Protein AF-A0A2G8K6Y7-F1 (afdb_monomer_lite)

Foldseek 3Di:
DPDPPDPVVLVVVLVVLLVVLVVLLVVLVVQVVVCVPDPVNPDPVCVVVNVVSVLSNLLSVLSVQVSVQSVDPPHRPDDVVSVVSVVVNVVVVVVVVVVVVVVVVVVVVCPVVDPPVVVVVVVVVVVVD

Structure (mmCIF, N/CA/C/O backbone):
data_AF-A0A2G8K6Y7-F1
#
_entry.id   AF-A0A2G8K6Y7-F1
#
loop_
_atom_site.group_PDB
_atom_site.id
_atom_site.type_symbol
_atom_site.label_atom_id
_atom_site.label_alt_id
_atom_site.label_comp_id
_atom_site.label_asym_id
_atom_site.label_entity_id
_atom_site.label_seq_id
_atom_site.pdbx_PDB_ins_code
_atom_site.Cartn_x
_atom_site.Cartn_y
_atom_site.Cartn_z
_atom_site.occupancy
_atom_site.B_iso_or_equiv
_atom_site.auth_seq_id
_atom_site.auth_comp_id
_atom_site.auth_asym_id
_atom_site.auth_atom_id
_atom_site.pdbx_PDB_model_num
ATOM 1 N N . MET A 1 1 ? 21.671 13.099 -9.421 1.00 35.47 1 MET A N 1
ATOM 2 C CA . MET A 1 1 ? 20.611 12.490 -10.248 1.00 35.47 1 MET A CA 1
ATOM 3 C C . MET A 1 1 ? 20.598 11.022 -9.865 1.00 35.47 1 MET A C 1
ATOM 5 O O . MET A 1 1 ? 21.637 10.395 -9.993 1.00 35.47 1 MET A O 1
ATOM 9 N N . TRP A 1 2 ? 19.536 10.520 -9.230 1.00 48.75 2 TRP A N 1
ATOM 10 C CA . TRP A 1 2 ? 19.476 9.119 -8.797 1.00 48.75 2 TRP A CA 1
ATOM 11 C C . TRP A 1 2 ? 19.295 8.235 -10.032 1.00 48.75 2 TRP A C 1
ATOM 13 O O . TRP A 1 2 ? 18.179 7.882 -10.401 1.00 48.75 2 TRP A O 1
ATOM 23 N N . GLU A 1 3 ? 20.383 7.941 -10.734 1.00 50.59 3 GLU A N 1
ATOM 24 C CA . GLU A 1 3 ? 20.374 6.858 -11.703 1.00 50.59 3 GLU A CA 1
ATOM 25 C C . GLU A 1 3 ? 20.299 5.561 -10.902 1.00 50.59 3 GLU A C 1
ATOM 27 O O . GLU A 1 3 ? 21.204 5.236 -10.138 1.00 50.59 3 GLU A O 1
ATOM 32 N N . PHE A 1 4 ? 19.198 4.823 -11.047 1.00 56.31 4 PHE A N 1
ATOM 33 C CA . PHE A 1 4 ? 19.166 3.401 -10.714 1.00 56.31 4 PHE A CA 1
ATOM 34 C C . PHE A 1 4 ? 20.140 2.700 -11.670 1.00 56.31 4 PHE A C 1
ATOM 36 O O . PHE A 1 4 ? 19.724 2.211 -12.725 1.00 56.31 4 PHE A O 1
ATOM 43 N N . THR A 1 5 ? 21.432 2.777 -11.350 1.00 60.44 5 THR A N 1
ATOM 44 C CA . THR A 1 5 ? 22.565 2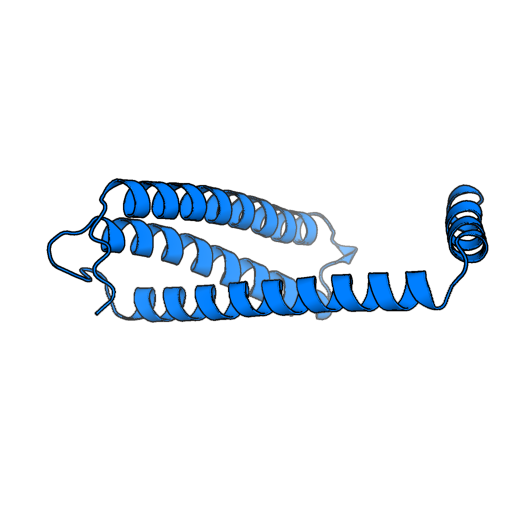.284 -12.140 1.00 60.44 5 THR A CA 1
ATOM 45 C C . THR A 1 5 ? 22.640 0.763 -12.126 1.00 60.44 5 THR A C 1
ATOM 47 O O . THR A 1 5 ? 23.196 0.177 -13.051 1.00 60.44 5 THR A O 1
ATOM 50 N N . ASP A 1 6 ? 22.016 0.120 -11.134 1.00 75.69 6 ASP A N 1
ATOM 51 C CA . ASP A 1 6 ? 21.999 -1.329 -10.992 1.00 75.69 6 ASP A CA 1
ATOM 52 C C . ASP A 1 6 ? 20.635 -1.935 -11.366 1.00 75.69 6 ASP A C 1
ATOM 54 O O . ASP A 1 6 ? 19.586 -1.619 -10.789 1.00 75.69 6 ASP A O 1
ATOM 58 N N . TYR A 1 7 ? 20.643 -2.834 -12.351 1.00 76.81 7 TYR A N 1
ATOM 59 C CA . TYR A 1 7 ? 19.450 -3.546 -12.815 1.00 76.81 7 TYR A CA 1
ATOM 60 C C . TYR A 1 7 ? 18.862 -4.446 -11.717 1.00 76.81 7 TYR A C 1
ATOM 62 O O . TYR A 1 7 ? 17.642 -4.620 -11.648 1.00 76.81 7 TYR A O 1
ATOM 70 N N . GLY A 1 8 ? 19.708 -4.967 -10.819 1.00 81.81 8 GLY A N 1
ATOM 71 C CA . GLY A 1 8 ? 19.281 -5.802 -9.701 1.00 81.81 8 GLY A CA 1
ATOM 72 C C . GLY A 1 8 ? 18.390 -5.045 -8.717 1.00 81.81 8 GLY A C 1
ATOM 73 O O . GLY A 1 8 ? 17.377 -5.576 -8.262 1.00 81.81 8 GLY A O 1
ATOM 74 N N . GLN A 1 9 ? 18.693 -3.770 -8.455 1.00 81.50 9 GLN A N 1
ATOM 75 C CA . GLN A 1 9 ? 17.883 -2.927 -7.571 1.00 81.50 9 GLN A CA 1
ATOM 76 C C . GLN A 1 9 ? 16.484 -2.672 -8.140 1.00 81.50 9 GLN A C 1
ATOM 78 O O . GLN A 1 9 ? 15.501 -2.733 -7.403 1.00 81.50 9 GLN A O 1
ATOM 83 N N . ARG A 1 10 ? 16.368 -2.441 -9.454 1.00 80.94 10 ARG A N 1
ATOM 84 C CA . ARG A 1 10 ? 15.065 -2.241 -10.112 1.00 80.94 10 ARG A CA 1
ATOM 85 C C . ARG A 1 10 ? 14.184 -3.482 -10.014 1.00 80.94 10 ARG A C 1
ATOM 87 O O . ARG A 1 10 ? 12.994 -3.361 -9.733 1.00 80.94 10 ARG A O 1
ATOM 94 N N . ILE A 1 11 ? 14.775 -4.662 -10.205 1.00 82.81 11 ILE A N 1
ATOM 95 C CA . ILE A 1 11 ? 14.073 -5.944 -10.074 1.00 82.81 11 ILE A CA 1
ATOM 96 C C . ILE A 1 11 ? 13.630 -6.157 -8.624 1.00 82.81 11 ILE A C 1
ATOM 98 O O . ILE A 1 11 ? 12.469 -6.480 -8.391 1.00 82.81 11 ILE A O 1
ATOM 102 N N . LEU A 1 12 ? 14.513 -5.915 -7.648 1.00 86.62 12 LEU A N 1
ATOM 103 C CA . LEU A 1 12 ? 14.186 -6.047 -6.226 1.00 86.62 12 LEU A CA 1
ATOM 104 C C . LEU A 1 12 ? 13.014 -5.139 -5.824 1.00 86.62 12 LEU A C 1
ATOM 106 O O . LEU A 1 12 ? 12.061 -5.602 -5.197 1.00 86.62 12 LEU A O 1
ATOM 110 N N . ILE A 1 13 ? 13.059 -3.865 -6.223 1.00 83.94 13 ILE A N 1
ATOM 111 C CA . ILE A 1 13 ? 11.983 -2.899 -5.968 1.00 83.94 13 ILE A CA 1
ATOM 112 C C . ILE A 1 13 ? 10.690 -3.355 -6.654 1.00 83.94 13 ILE A C 1
ATOM 114 O O . ILE A 1 13 ? 9.633 -3.341 -6.027 1.00 83.94 13 ILE A O 1
ATOM 118 N N . GLY A 1 14 ? 10.767 -3.823 -7.903 1.00 84.38 14 GLY A N 1
ATOM 119 C CA . GLY A 1 14 ? 9.625 -4.387 -8.622 1.00 84.38 14 GLY A CA 1
ATOM 120 C C . GLY A 1 14 ? 8.978 -5.559 -7.879 1.00 84.38 14 GLY A C 1
ATOM 121 O O . GLY A 1 14 ? 7.767 -5.554 -7.667 1.00 84.38 14 GLY A O 1
ATOM 122 N N . CYS A 1 15 ? 9.772 -6.524 -7.407 1.00 85.94 15 CYS A N 1
ATOM 123 C CA . CYS A 1 15 ? 9.283 -7.671 -6.638 1.00 85.94 15 CYS A CA 1
ATOM 124 C C . CYS A 1 15 ? 8.589 -7.250 -5.334 1.00 85.94 15 CYS A C 1
ATOM 126 O O . CYS A 1 15 ? 7.509 -7.751 -5.021 1.00 85.94 15 CYS A O 1
ATOM 128 N N . LEU A 1 16 ? 9.171 -6.308 -4.588 1.00 85.25 16 LEU A N 1
ATOM 129 C CA . LEU A 1 16 ? 8.570 -5.791 -3.356 1.00 85.25 16 LEU A CA 1
ATOM 130 C C . LEU A 1 16 ? 7.238 -5.081 -3.627 1.00 85.25 16 LEU A C 1
ATOM 132 O O . LEU A 1 16 ? 6.259 -5.321 -2.923 1.00 85.25 16 LEU A O 1
ATOM 136 N N . LEU A 1 17 ? 7.175 -4.258 -4.677 1.00 84.00 17 LEU A N 1
ATOM 137 C CA . LEU A 1 17 ? 5.949 -3.570 -5.084 1.00 84.00 17 LEU A CA 1
ATOM 138 C C . LEU A 1 17 ? 4.838 -4.553 -5.481 1.00 84.00 17 LEU A C 1
ATOM 140 O O . LEU A 1 17 ? 3.678 -4.320 -5.142 1.00 84.00 17 LEU A O 1
ATOM 144 N N . ILE A 1 18 ? 5.177 -5.675 -6.125 1.00 84.81 18 ILE A N 1
ATOM 145 C CA . ILE A 1 18 ? 4.215 -6.744 -6.438 1.00 84.81 18 ILE A CA 1
ATOM 146 C C . ILE A 1 18 ? 3.659 -7.368 -5.154 1.00 84.81 18 ILE A C 1
ATOM 148 O O . ILE A 1 18 ? 2.445 -7.503 -5.022 1.00 84.81 18 ILE A O 1
ATOM 152 N N . LEU A 1 19 ? 4.514 -7.716 -4.187 1.00 84.88 19 LEU A N 1
ATOM 153 C CA . LEU A 1 19 ? 4.076 -8.311 -2.916 1.00 84.88 19 LEU A CA 1
ATOM 154 C C . LEU A 1 19 ? 3.164 -7.364 -2.120 1.00 84.88 19 LEU A C 1
ATOM 156 O O . LEU A 1 19 ? 2.130 -7.779 -1.586 1.00 84.88 19 LEU A O 1
ATOM 160 N N . ILE A 1 20 ? 3.512 -6.078 -2.081 1.00 83.38 20 ILE A N 1
ATOM 161 C CA . ILE A 1 20 ? 2.699 -5.041 -1.436 1.00 83.38 20 ILE A CA 1
ATOM 162 C C . ILE A 1 20 ? 1.361 -4.888 -2.166 1.00 83.38 20 ILE A C 1
ATOM 164 O O . ILE A 1 20 ? 0.311 -4.873 -1.530 1.00 83.38 20 ILE A O 1
ATOM 168 N N . SER A 1 21 ? 1.368 -4.856 -3.500 1.00 84.62 21 SER A N 1
ATOM 169 C CA . SER A 1 21 ? 0.137 -4.771 -4.287 1.00 84.62 21 SER A CA 1
ATOM 170 C C . SER A 1 21 ? -0.769 -5.987 -4.077 1.00 84.62 21 SER A C 1
ATOM 172 O O . SER A 1 21 ? -1.980 -5.827 -3.961 1.00 84.62 21 SER A O 1
ATOM 174 N N . LEU A 1 22 ? -0.221 -7.203 -4.011 1.00 85.81 22 LEU A N 1
ATOM 175 C CA . LEU A 1 22 ? -1.008 -8.422 -3.793 1.00 85.81 22 LEU A CA 1
ATOM 176 C C . LEU A 1 22 ? -1.641 -8.449 -2.401 1.00 85.81 22 LEU A C 1
ATOM 178 O O . LEU A 1 22 ? -2.831 -8.738 -2.269 1.00 85.81 22 LEU A O 1
ATOM 182 N N . SER A 1 23 ? -0.866 -8.110 -1.370 1.00 79.94 23 SER A N 1
ATOM 183 C CA . SER A 1 23 ? -1.384 -8.023 0.000 1.00 79.94 23 SER A CA 1
ATOM 184 C C . SER A 1 23 ? -2.438 -6.919 0.146 1.00 79.94 23 SER A C 1
ATOM 186 O O . SER A 1 23 ? -3.464 -7.145 0.788 1.00 79.94 23 SER A O 1
ATOM 188 N N . GLY A 1 24 ? -2.246 -5.775 -0.519 1.00 81.94 24 GLY A N 1
ATOM 189 C CA . GLY A 1 24 ? -3.216 -4.683 -0.586 1.00 81.94 24 GLY A CA 1
ATOM 190 C C . GLY A 1 24 ? -4.524 -5.083 -1.271 1.00 81.94 24 GLY A C 1
ATOM 191 O O .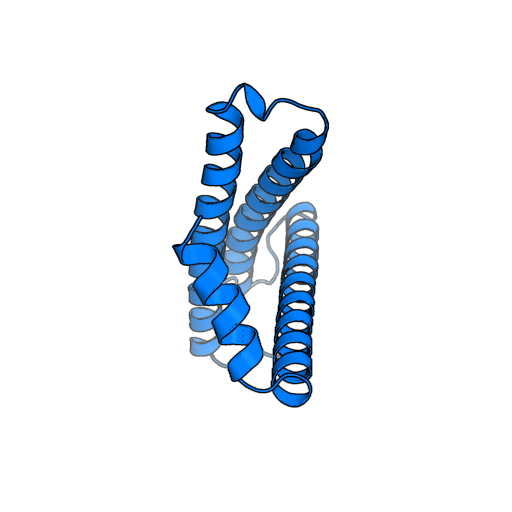 GLY A 1 24 ? -5.595 -4.856 -0.710 1.00 81.94 24 GLY A O 1
ATOM 192 N N . VAL A 1 25 ? -4.464 -5.735 -2.437 1.00 84.06 25 VAL A N 1
ATOM 193 C CA . VAL A 1 25 ? -5.663 -6.235 -3.135 1.00 84.06 25 VAL A CA 1
ATOM 194 C C . VAL A 1 25 ? -6.406 -7.248 -2.272 1.00 84.06 25 VAL A C 1
ATOM 196 O O . VAL A 1 25 ? -7.620 -7.139 -2.113 1.00 84.06 25 VAL A O 1
ATOM 199 N N . PHE A 1 26 ? -5.690 -8.204 -1.678 1.00 85.69 26 PHE A N 1
ATOM 200 C CA . PHE A 1 26 ? -6.294 -9.228 -0.832 1.00 85.69 26 PHE A CA 1
ATOM 201 C C . PHE A 1 26 ? -6.973 -8.626 0.406 1.00 85.69 26 PHE A C 1
ATOM 203 O O . PHE A 1 26 ? -8.143 -8.905 0.665 1.00 85.69 26 PHE A O 1
ATOM 210 N N . GLY A 1 27 ? -6.278 -7.751 1.137 1.00 80.94 27 GLY A N 1
ATOM 211 C CA . GLY A 1 27 ? -6.817 -7.100 2.331 1.00 80.94 27 GLY A CA 1
ATOM 212 C C . GLY A 1 27 ? -8.047 -6.244 2.028 1.00 80.94 27 GLY A C 1
ATOM 213 O O . GLY A 1 27 ? -9.076 -6.382 2.688 1.00 80.94 27 GLY A O 1
ATOM 214 N N . ASN A 1 28 ? -7.987 -5.415 0.985 1.00 86.25 28 ASN A N 1
ATOM 215 C CA . ASN A 1 28 ? -9.098 -4.533 0.627 1.00 86.25 28 ASN A CA 1
ATOM 216 C C . ASN A 1 28 ? -10.291 -5.290 0.027 1.00 86.25 28 ASN A C 1
ATOM 218 O O . ASN A 1 28 ? -11.440 -4.944 0.308 1.00 86.25 28 ASN A O 1
ATOM 222 N N . ALA A 1 29 ? -10.052 -6.379 -0.710 1.00 82.81 29 ALA A N 1
ATOM 223 C CA . ALA A 1 29 ? -11.118 -7.272 -1.160 1.00 82.81 29 ALA A CA 1
ATOM 224 C C . ALA A 1 29 ? -11.837 -7.942 0.022 1.00 82.81 29 ALA A C 1
ATOM 226 O O . ALA A 1 29 ? -13.068 -8.004 0.033 1.00 82.81 29 ALA A O 1
ATOM 227 N N . LEU A 1 30 ? -11.097 -8.383 1.046 1.00 85.00 30 LEU A N 1
ATOM 228 C CA . LEU A 1 30 ? -11.682 -8.932 2.272 1.00 85.00 30 LEU A CA 1
ATOM 229 C C . LEU A 1 30 ? -12.504 -7.895 3.042 1.00 85.00 30 LEU A C 1
ATOM 231 O O . LEU A 1 30 ? -13.564 -8.233 3.568 1.00 85.00 30 LEU A O 1
ATOM 235 N N . VAL A 1 31 ? -12.060 -6.636 3.087 1.00 81.31 31 VAL A N 1
ATOM 236 C CA . VAL A 1 31 ? -12.822 -5.538 3.702 1.00 81.31 31 VAL A CA 1
ATOM 237 C C . VAL A 1 31 ? -14.157 -5.345 2.982 1.00 81.31 31 VAL A C 1
ATOM 239 O O . VAL A 1 31 ? -15.204 -5.351 3.632 1.00 81.31 31 VAL A O 1
ATOM 242 N N . ILE A 1 32 ? -14.153 -5.261 1.648 1.00 84.38 32 ILE A N 1
ATOM 243 C CA . ILE A 1 32 ? -15.386 -5.139 0.851 1.00 84.38 32 ILE A CA 1
ATOM 244 C C . ILE A 1 32 ? -16.292 -6.358 1.065 1.00 84.38 32 ILE A C 1
ATOM 246 O O . ILE A 1 32 ? -17.493 -6.206 1.300 1.00 84.38 32 ILE A O 1
ATOM 250 N N . PHE A 1 33 ? -15.722 -7.564 1.044 1.00 83.69 33 PHE A N 1
ATOM 251 C CA . PHE A 1 33 ? -16.455 -8.807 1.270 1.00 83.69 33 PHE A CA 1
ATOM 252 C C . PHE A 1 33 ? -17.101 -8.851 2.663 1.00 83.69 33 PHE A C 1
ATOM 254 O O . PHE A 1 33 ? -18.284 -9.167 2.792 1.00 83.69 33 PHE A O 1
ATOM 261 N N . SER A 1 34 ? -16.365 -8.462 3.704 1.00 78.81 34 SER A N 1
ATOM 262 C CA . SER A 1 34 ? -16.857 -8.402 5.084 1.00 78.81 34 SER A CA 1
ATOM 263 C C . SER A 1 34 ? -18.044 -7.443 5.229 1.00 78.81 34 SER A C 1
ATOM 265 O O . SER A 1 34 ? -19.066 -7.787 5.834 1.00 78.81 34 SER A O 1
ATOM 267 N N . VAL A 1 35 ? -17.966 -6.265 4.598 1.00 81.06 35 VAL A N 1
ATOM 268 C CA . VAL A 1 35 ? -19.071 -5.292 4.574 1.00 81.06 35 VAL A CA 1
ATOM 269 C C . VAL A 1 35 ? -20.277 -5.830 3.798 1.00 81.06 35 VAL A C 1
ATOM 271 O O . VAL A 1 35 ? -21.421 -5.608 4.205 1.00 81.06 35 VAL A O 1
ATOM 274 N N . TYR A 1 36 ? -20.046 -6.565 2.708 1.00 77.12 36 TYR A N 1
ATOM 275 C CA . TYR A 1 36 ? -21.115 -7.163 1.911 1.00 77.12 36 TYR A CA 1
ATOM 276 C C . TYR A 1 36 ? -21.883 -8.247 2.687 1.00 77.12 36 TYR A C 1
ATOM 278 O O . TYR A 1 36 ? -23.123 -8.228 2.733 1.00 77.12 36 TYR A O 1
ATOM 286 N N . VAL A 1 37 ? -21.145 -9.148 3.348 1.00 78.62 37 VAL A N 1
ATOM 287 C CA . VAL A 1 37 ? -21.683 -10.276 4.125 1.00 78.62 37 VAL A CA 1
ATOM 288 C C . VAL A 1 37 ? -22.437 -9.795 5.368 1.00 78.62 37 VAL A C 1
ATOM 290 O O . VAL A 1 37 ? -23.532 -10.282 5.659 1.00 78.62 37 VAL A O 1
ATOM 293 N N . SER A 1 38 ? -21.924 -8.794 6.086 1.00 71.44 38 SER A N 1
ATOM 294 C CA . SER A 1 38 ? -22.574 -8.306 7.304 1.00 71.44 38 SER A CA 1
ATOM 295 C C . SER A 1 38 ? -23.621 -7.221 7.045 1.00 71.44 38 SER A C 1
ATOM 297 O O . SER A 1 38 ? -23.319 -6.033 6.940 1.00 71.44 38 SER A O 1
ATOM 299 N N . ARG A 1 39 ? -24.908 -7.593 7.101 1.00 61.66 39 ARG A N 1
ATOM 300 C CA . ARG A 1 39 ? -26.033 -6.628 7.081 1.00 61.66 39 ARG A CA 1
ATOM 301 C C . ARG A 1 39 ? -25.965 -5.589 8.212 1.00 61.66 39 ARG A C 1
ATOM 303 O O . ARG A 1 39 ? -26.400 -4.460 8.015 1.00 61.66 39 ARG A O 1
ATOM 310 N N . LYS A 1 40 ? -25.374 -5.942 9.364 1.00 56.59 40 LYS A N 1
ATOM 311 C CA . LYS A 1 40 ? -25.162 -5.046 10.523 1.00 56.59 40 LYS A CA 1
ATOM 312 C C . LYS A 1 40 ? -24.198 -3.882 10.237 1.00 56.59 40 LYS A C 1
ATOM 314 O O . LYS A 1 40 ? -24.267 -2.866 10.921 1.00 56.59 40 LYS A O 1
ATOM 319 N N . LEU A 1 41 ? -23.326 -4.031 9.239 1.00 57.84 41 LEU A N 1
ATOM 320 C CA . LEU A 1 41 ? -22.246 -3.103 8.894 1.00 57.84 41 LEU A CA 1
ATOM 321 C C . LEU A 1 41 ? -22.636 -2.116 7.772 1.00 57.84 41 LEU A C 1
ATOM 323 O O . LEU A 1 41 ? -21.886 -1.195 7.476 1.00 57.84 41 LEU A O 1
ATOM 327 N N . ARG A 1 42 ? -23.840 -2.214 7.187 1.00 60.75 42 ARG A N 1
ATOM 328 C CA . ARG A 1 42 ? -24.356 -1.271 6.167 1.00 60.75 42 ARG A CA 1
ATOM 329 C C . ARG A 1 42 ? -24.909 0.027 6.772 1.00 60.75 42 ARG A C 1
ATOM 331 O O . ARG A 1 42 ? -26.038 0.419 6.491 1.00 60.75 42 ARG A O 1
ATOM 338 N N . LYS A 1 43 ? -24.144 0.678 7.648 1.00 63.12 43 LYS A N 1
ATOM 339 C CA . LYS A 1 43 ? -24.459 2.020 8.169 1.00 63.12 43 LYS A CA 1
ATOM 340 C C . LYS A 1 43 ? -23.515 3.059 7.563 1.00 63.12 43 LYS A C 1
ATOM 342 O O . LYS A 1 43 ? -22.444 2.702 7.085 1.00 63.12 43 LYS A O 1
ATOM 347 N N . ALA A 1 44 ? -23.892 4.340 7.632 1.00 58.41 44 ALA A N 1
ATOM 348 C CA . ALA A 1 44 ? -23.141 5.477 7.078 1.00 58.41 44 ALA A CA 1
ATOM 349 C C . ALA A 1 44 ? -21.639 5.497 7.450 1.00 58.41 44 ALA A C 1
ATOM 351 O O . ALA A 1 44 ? -20.818 5.954 6.662 1.00 58.41 44 ALA A O 1
ATOM 352 N N . ILE A 1 45 ? -21.269 4.918 8.599 1.00 64.44 45 ILE A N 1
ATOM 353 C CA . ILE A 1 45 ? -19.878 4.739 9.055 1.00 64.44 45 ILE A CA 1
ATOM 354 C C . ILE A 1 45 ? -19.019 3.909 8.083 1.00 64.44 45 ILE A C 1
ATOM 356 O O . ILE A 1 45 ? -17.839 4.199 7.910 1.00 64.44 45 ILE A O 1
ATOM 360 N N . ASN A 1 46 ? -19.593 2.927 7.387 1.00 73.94 46 ASN A N 1
ATOM 361 C CA . ASN A 1 46 ? -18.832 2.052 6.493 1.00 73.94 46 ASN A CA 1
ATOM 362 C C . ASN A 1 46 ? -18.683 2.589 5.068 1.00 73.94 46 ASN A C 1
ATOM 364 O O . ASN A 1 46 ? -17.947 1.997 4.283 1.00 73.94 46 ASN A O 1
ATOM 368 N N . VAL A 1 47 ? -19.325 3.711 4.728 1.00 78.06 47 VAL A N 1
ATOM 369 C CA . VAL A 1 47 ? -19.138 4.353 3.416 1.00 78.06 47 VAL A CA 1
ATOM 370 C C . VAL A 1 47 ? -17.689 4.807 3.254 1.00 78.06 47 VAL A C 1
ATOM 372 O O . VAL A 1 47 ? -17.090 4.565 2.212 1.00 78.06 47 VAL A O 1
ATOM 375 N N . PHE A 1 48 ? -17.089 5.368 4.308 1.00 76.31 48 PHE A N 1
ATOM 376 C CA . PHE A 1 48 ? -15.669 5.726 4.312 1.00 76.31 48 PHE A CA 1
ATOM 377 C C . PHE A 1 48 ? -14.757 4.505 4.176 1.00 76.31 48 PHE A C 1
ATOM 379 O O . PHE A 1 48 ? -13.778 4.566 3.443 1.00 76.31 48 PHE A O 1
ATOM 386 N N . VAL A 1 49 ? -15.100 3.387 4.823 1.00 80.81 49 VAL A N 1
ATOM 387 C CA . VAL A 1 49 ? -14.323 2.136 4.761 1.00 80.81 49 VAL A CA 1
ATOM 388 C C . VAL A 1 49 ? -14.364 1.523 3.359 1.00 80.81 49 VAL A C 1
ATOM 390 O O . VAL A 1 49 ? -13.338 1.100 2.839 1.00 80.81 49 VAL A O 1
ATOM 393 N N . VAL A 1 50 ? -15.534 1.512 2.717 1.00 81.94 50 VAL A N 1
ATOM 394 C CA . VAL A 1 50 ? -15.678 1.032 1.336 1.00 81.94 50 VAL A CA 1
ATOM 395 C C . VAL A 1 50 ? -14.984 1.977 0.354 1.00 81.94 50 VAL A C 1
ATOM 397 O O . VAL A 1 50 ? -14.297 1.508 -0.546 1.00 81.94 50 VAL A O 1
ATOM 400 N N . ASN A 1 51 ? -15.109 3.295 0.538 1.00 84.06 51 ASN A N 1
ATOM 401 C CA . ASN A 1 51 ? -14.411 4.278 -0.290 1.00 84.06 51 ASN A CA 1
ATOM 402 C C . ASN A 1 51 ? -12.886 4.140 -0.179 1.00 84.06 51 ASN A C 1
ATOM 404 O O . ASN A 1 51 ? -12.192 4.193 -1.190 1.00 84.06 51 ASN A O 1
ATOM 408 N N . LEU A 1 52 ? -12.376 3.910 1.033 1.00 81.69 52 LEU A N 1
ATOM 409 C CA . LEU A 1 52 ? -10.965 3.626 1.272 1.00 81.69 52 LEU A CA 1
ATOM 410 C C . LEU A 1 52 ? -10.534 2.338 0.559 1.00 81.69 52 LEU A C 1
ATOM 412 O O . LEU A 1 52 ? -9.574 2.366 -0.199 1.00 81.69 52 LEU A O 1
ATOM 416 N N . ALA A 1 53 ? -11.303 1.252 0.688 1.00 86.94 53 ALA A N 1
ATOM 417 C CA . ALA A 1 53 ? -10.996 -0.006 0.010 1.00 86.94 53 ALA A CA 1
ATOM 418 C C . ALA A 1 53 ? -10.988 0.130 -1.525 1.00 86.94 53 ALA A C 1
ATOM 420 O O . ALA A 1 53 ? -10.141 -0.455 -2.196 1.00 86.94 53 ALA A O 1
ATOM 421 N N . ILE A 1 54 ? -11.896 0.928 -2.098 1.00 83.75 54 ILE A N 1
ATOM 422 C CA . ILE A 1 54 ? -11.894 1.241 -3.536 1.00 83.75 54 ILE A CA 1
ATOM 423 C C . ILE A 1 54 ? -10.644 2.049 -3.909 1.00 83.75 54 ILE A C 1
ATOM 425 O O . ILE A 1 54 ? -9.979 1.721 -4.891 1.00 83.75 54 ILE A O 1
ATOM 429 N N . ALA A 1 55 ? -10.297 3.076 -3.130 1.00 84.31 55 ALA A N 1
ATOM 430 C CA . ALA A 1 55 ? -9.102 3.883 -3.362 1.00 84.31 55 ALA A CA 1
ATOM 431 C C . ALA A 1 55 ? -7.815 3.044 -3.288 1.00 84.31 55 ALA A C 1
ATOM 433 O O . ALA A 1 55 ? -6.923 3.211 -4.122 1.00 84.31 55 ALA A O 1
ATOM 434 N N . ASP A 1 56 ? -7.733 2.093 -2.360 1.00 84.25 56 ASP A N 1
ATOM 435 C CA . ASP A 1 56 ? -6.594 1.186 -2.246 1.00 84.25 56 ASP A CA 1
ATOM 436 C C . ASP A 1 56 ? -6.527 0.172 -3.401 1.00 84.25 56 ASP A C 1
ATOM 438 O O . ASP A 1 56 ? -5.438 -0.137 -3.886 1.00 84.25 56 ASP A O 1
ATOM 442 N N . LEU A 1 57 ? -7.665 -0.306 -3.921 1.00 84.38 57 LEU A N 1
ATOM 443 C CA . LEU A 1 57 ? -7.682 -1.136 -5.134 1.00 84.38 57 LEU A CA 1
ATOM 444 C C . LEU A 1 57 ? -7.182 -0.359 -6.361 1.00 84.38 57 LEU A C 1
ATOM 446 O O . LEU A 1 57 ? -6.394 -0.887 -7.147 1.00 84.38 57 LEU A O 1
ATOM 450 N N . VAL A 1 58 ? -7.581 0.910 -6.504 1.00 83.56 58 VAL A N 1
ATOM 451 C CA . VAL A 1 58 ? -7.075 1.801 -7.563 1.00 83.56 58 VAL A CA 1
ATOM 452 C C . VAL A 1 58 ? -5.571 2.038 -7.400 1.00 83.56 58 VAL A C 1
ATOM 454 O O . VAL A 1 58 ? -4.819 1.934 -8.368 1.00 83.56 58 VAL A O 1
ATOM 457 N N . THR A 1 59 ? -5.121 2.272 -6.168 1.00 81.44 59 THR A N 1
ATOM 458 C CA . THR A 1 59 ? -3.705 2.387 -5.784 1.00 81.44 59 THR A CA 1
ATOM 459 C C . THR A 1 59 ? -2.904 1.153 -6.207 1.00 81.44 59 THR A C 1
ATOM 461 O O . THR A 1 59 ? -1.867 1.286 -6.861 1.00 81.44 59 THR A O 1
ATOM 464 N N . CYS A 1 60 ? -3.411 -0.054 -5.936 1.00 83.88 60 CYS A N 1
ATOM 465 C CA . CYS A 1 60 ? -2.776 -1.309 -6.347 1.00 83.88 60 CYS A CA 1
ATOM 466 C C . CYS A 1 60 ? -2.636 -1.423 -7.876 1.00 83.88 60 CYS A C 1
ATOM 468 O O . CYS A 1 60 ? -1.571 -1.783 -8.376 1.00 83.88 60 CYS A O 1
ATOM 470 N N . LEU A 1 61 ? -3.666 -1.041 -8.640 1.00 81.75 61 LEU A N 1
ATOM 471 C CA . LEU A 1 61 ? -3.595 -1.003 -10.109 1.00 81.75 61 LEU A CA 1
ATOM 472 C C . LEU A 1 61 ? -2.544 0.001 -10.617 1.00 81.75 61 LEU A C 1
ATOM 474 O O . LEU A 1 61 ? -1.830 -0.269 -11.588 1.00 81.75 61 LEU A O 1
ATOM 478 N N . GLY A 1 62 ? -2.398 1.143 -9.942 1.00 82.19 62 GLY A N 1
ATOM 479 C CA . GLY A 1 62 ? -1.348 2.112 -10.251 1.00 82.19 62 GLY A CA 1
ATOM 480 C C . GLY A 1 62 ? 0.057 1.566 -10.002 1.00 82.19 62 GLY A C 1
ATOM 481 O O . GLY A 1 62 ? 0.952 1.802 -10.813 1.00 82.19 62 GLY A O 1
ATOM 482 N N . ILE A 1 63 ? 0.268 0.787 -8.936 1.00 81.44 63 ILE A N 1
ATOM 483 C CA . ILE A 1 63 ? 1.569 0.162 -8.633 1.00 81.44 63 ILE A CA 1
ATOM 484 C C . ILE A 1 63 ? 2.031 -0.748 -9.781 1.00 81.44 63 ILE A C 1
ATOM 486 O O . ILE A 1 63 ? 3.193 -0.676 -10.182 1.00 81.44 63 ILE A O 1
ATOM 490 N N . VAL A 1 64 ? 1.126 -1.530 -10.380 1.00 79.88 64 VAL A N 1
ATOM 491 C CA . VAL A 1 64 ? 1.435 -2.380 -11.550 1.00 79.88 64 VAL A CA 1
ATOM 492 C C . VAL A 1 64 ? 1.964 -1.550 -12.722 1.00 79.88 64 VAL A C 1
ATOM 494 O O . VAL A 1 64 ? 2.955 -1.910 -13.357 1.00 79.88 64 VAL A O 1
ATOM 497 N N . SER A 1 65 ? 1.360 -0.390 -12.969 1.00 78.25 65 SER A N 1
ATOM 498 C CA . SER A 1 65 ? 1.804 0.519 -14.030 1.00 78.25 65 SER A CA 1
ATOM 499 C C . SER A 1 65 ? 3.157 1.172 -13.710 1.00 78.25 65 SER A C 1
ATOM 501 O O . SER A 1 65 ? 3.988 1.342 -14.601 1.00 78.25 65 SER A O 1
ATOM 503 N N . ASN A 1 66 ? 3.436 1.469 -12.434 1.00 78.25 66 ASN A N 1
ATOM 504 C CA . ASN A 1 66 ? 4.751 1.960 -12.002 1.00 78.25 66 ASN A CA 1
ATOM 505 C C . ASN A 1 66 ? 5.856 0.924 -12.214 1.00 78.25 66 ASN A C 1
ATOM 507 O O . ASN A 1 66 ? 6.957 1.292 -12.611 1.00 78.25 66 ASN A O 1
ATOM 511 N N . ILE A 1 67 ? 5.572 -0.362 -11.992 1.00 79.31 67 ILE A N 1
ATOM 512 C CA . ILE A 1 67 ? 6.533 -1.444 -12.245 1.00 79.31 67 ILE A CA 1
ATOM 513 C C . ILE A 1 67 ? 6.900 -1.484 -13.733 1.00 79.31 67 ILE A C 1
ATOM 515 O O . ILE A 1 67 ? 8.081 -1.524 -14.078 1.00 79.31 67 ILE A O 1
ATOM 519 N N . ILE A 1 68 ? 5.905 -1.389 -14.621 1.00 78.75 68 ILE A N 1
ATOM 520 C CA . ILE A 1 68 ? 6.133 -1.349 -16.072 1.00 78.75 68 ILE A CA 1
ATOM 521 C C . ILE A 1 68 ? 6.932 -0.094 -16.462 1.00 78.75 68 ILE A C 1
ATOM 523 O O . ILE A 1 68 ? 7.847 -0.176 -17.279 1.00 78.75 68 ILE A O 1
ATOM 527 N N . ALA A 1 69 ? 6.647 1.058 -15.848 1.00 79.81 69 ALA A N 1
ATOM 528 C CA . ALA A 1 69 ? 7.403 2.287 -16.082 1.00 79.81 69 ALA A CA 1
ATOM 529 C C . ALA A 1 69 ? 8.858 2.203 -15.580 1.00 79.81 69 ALA A C 1
ATOM 531 O O . ALA A 1 69 ? 9.757 2.701 -16.250 1.00 79.81 69 ALA A O 1
ATOM 532 N N . LEU A 1 70 ? 9.109 1.541 -14.445 1.00 75.31 70 LEU A N 1
ATOM 533 C CA . LEU A 1 70 ? 10.449 1.339 -13.878 1.00 75.31 70 LEU A CA 1
ATOM 534 C C . LEU A 1 70 ? 11.330 0.437 -14.764 1.00 75.31 70 LEU A C 1
ATOM 536 O O . LEU A 1 70 ? 12.551 0.618 -14.843 1.00 75.31 70 LEU A O 1
ATOM 540 N N . LEU A 1 71 ? 10.698 -0.531 -15.432 1.00 73.88 71 LEU A N 1
ATOM 541 C CA . LEU A 1 71 ? 11.325 -1.454 -16.382 1.00 73.88 71 LEU A CA 1
ATOM 542 C C . LEU A 1 71 ? 11.422 -0.871 -17.805 1.00 73.88 71 LEU A C 1
ATOM 544 O O . LEU A 1 71 ? 12.205 -1.362 -18.617 1.00 73.88 71 LEU A O 1
ATOM 548 N N . SER A 1 72 ? 10.664 0.187 -18.109 1.00 78.06 72 SER A N 1
ATOM 549 C CA . SER A 1 72 ? 10.691 0.865 -19.406 1.00 78.06 72 SER A CA 1
ATOM 550 C C . SER A 1 72 ? 12.005 1.620 -19.617 1.00 78.06 72 SER A C 1
ATOM 552 O O . SER A 1 72 ? 12.476 2.370 -18.760 1.00 78.06 72 SER A O 1
ATOM 554 N N . ARG A 1 73 ? 12.593 1.457 -20.806 1.00 68.00 73 ARG A N 1
ATOM 555 C CA . ARG A 1 73 ? 13.841 2.130 -21.204 1.00 68.00 73 ARG A CA 1
ATOM 556 C C . ARG A 1 73 ? 13.634 3.576 -21.670 1.00 68.00 73 ARG A C 1
ATOM 558 O O . ARG A 1 73 ? 14.582 4.350 -21.643 1.00 68.00 73 ARG A O 1
ATOM 565 N N . ASN A 1 74 ? 12.409 3.937 -22.060 1.00 73.06 74 ASN A N 1
ATOM 566 C CA . ASN A 1 74 ? 12.089 5.201 -22.740 1.00 73.06 74 ASN A CA 1
ATOM 567 C C . ASN A 1 74 ? 11.395 6.236 -21.830 1.00 73.06 74 ASN A C 1
ATOM 569 O O . ASN A 1 74 ? 10.792 7.185 -22.323 1.00 73.06 74 ASN A O 1
ATOM 573 N N . GLY A 1 75 ? 11.459 6.062 -20.506 1.00 67.56 75 GLY A N 1
ATOM 574 C CA . GLY A 1 75 ? 10.747 6.918 -19.551 1.00 67.56 75 GLY A CA 1
ATOM 575 C C . GLY A 1 75 ? 9.280 6.518 -19.370 1.00 67.56 75 GLY A C 1
ATOM 576 O O . GLY A 1 75 ? 8.892 5.405 -19.729 1.00 67.56 75 GLY A O 1
ATOM 577 N N . TRP A 1 76 ? 8.486 7.409 -18.763 1.00 73.06 76 TRP A N 1
ATOM 578 C CA . TRP A 1 76 ? 7.097 7.159 -18.356 1.00 73.06 76 TRP A CA 1
ATOM 579 C C . TRP A 1 76 ? 6.155 7.059 -19.572 1.00 73.06 76 TRP A C 1
ATOM 581 O O . TRP A 1 76 ? 5.872 8.081 -20.196 1.00 73.06 76 TRP A O 1
ATOM 591 N N . PRO A 1 77 ? 5.631 5.864 -19.911 1.00 73.56 77 PRO A N 1
ATOM 592 C CA . PRO A 1 77 ? 4.817 5.668 -21.113 1.00 73.56 77 PRO A CA 1
ATOM 593 C C . PRO A 1 77 ? 3.306 5.813 -20.850 1.00 73.56 77 PRO A C 1
ATOM 595 O O . PRO A 1 77 ? 2.495 5.605 -21.748 1.00 73.56 77 PRO A O 1
ATOM 598 N N . PHE A 1 78 ? 2.913 6.112 -19.610 1.00 73.94 78 PHE A N 1
ATOM 599 C CA . PHE A 1 78 ? 1.538 6.007 -19.129 1.00 73.94 78 PHE A CA 1
ATOM 600 C C . PHE A 1 78 ? 0.836 7.365 -19.003 1.00 73.94 78 PHE A C 1
ATOM 602 O O . PHE A 1 78 ? 1.463 8.409 -18.843 1.00 73.94 78 PHE A O 1
ATOM 609 N N . ALA A 1 79 ? -0.497 7.353 -19.026 1.00 76.06 79 ALA A N 1
ATOM 610 C CA . ALA A 1 79 ? -1.309 8.560 -18.891 1.00 76.06 79 ALA A CA 1
ATOM 611 C C . ALA A 1 79 ? -1.212 9.199 -17.487 1.00 76.06 79 ALA A C 1
ATOM 613 O O . ALA A 1 79 ? -0.946 8.526 -16.491 1.00 76.06 79 ALA A O 1
ATOM 614 N N . ASN A 1 80 ? -1.488 10.506 -17.396 1.00 76.56 80 ASN A N 1
ATOM 615 C CA . ASN A 1 80 ? -1.322 11.318 -16.177 1.00 76.56 80 ASN A CA 1
ATOM 616 C C . ASN A 1 80 ? -2.093 10.810 -14.948 1.00 76.56 80 ASN A C 1
ATOM 618 O O . ASN A 1 80 ? -1.641 11.000 -13.822 1.00 76.56 80 ASN A O 1
ATOM 622 N N . TRP A 1 81 ? -3.234 10.142 -15.138 1.00 69.62 81 TRP A N 1
ATOM 623 C CA . TRP A 1 81 ? -3.995 9.568 -14.024 1.00 69.62 81 TRP A CA 1
ATOM 624 C C . TRP A 1 81 ? -3.189 8.501 -13.273 1.00 69.62 81 TRP A C 1
ATOM 626 O O . TRP A 1 81 ? -3.284 8.410 -12.055 1.00 69.62 81 TRP A O 1
ATOM 636 N N . ILE A 1 82 ? -2.327 7.756 -13.969 1.00 73.94 82 ILE A N 1
ATOM 637 C CA . ILE A 1 82 ? -1.460 6.745 -13.356 1.00 73.94 82 ILE A CA 1
ATOM 638 C C . ILE A 1 82 ? -0.422 7.426 -12.461 1.00 73.94 82 ILE A C 1
ATOM 640 O O . ILE A 1 82 ? -0.169 6.951 -11.360 1.00 73.94 82 ILE A O 1
ATOM 644 N N . CYS A 1 83 ? 0.112 8.576 -12.884 1.00 77.69 83 CYS A N 1
ATOM 645 C CA . CYS A 1 83 ? 1.023 9.384 -12.071 1.00 77.69 83 CYS A CA 1
ATOM 646 C C . CYS A 1 83 ? 0.339 9.892 -10.788 1.00 77.69 83 CYS A C 1
ATOM 648 O O . CYS A 1 83 ? 0.915 9.812 -9.703 1.00 77.69 83 CYS A O 1
ATOM 650 N N . ALA A 1 84 ? -0.916 10.342 -10.884 1.00 77.75 84 ALA A N 1
ATOM 651 C CA . ALA A 1 84 ? -1.695 10.745 -9.712 1.00 77.75 84 ALA A CA 1
ATOM 652 C C . ALA A 1 84 ? -1.900 9.577 -8.730 1.00 77.75 84 ALA A C 1
ATOM 654 O O . ALA A 1 84 ? -1.764 9.751 -7.517 1.00 77.75 84 ALA A O 1
ATOM 655 N N . VAL A 1 85 ? -2.153 8.370 -9.242 1.00 75.56 85 VAL A N 1
ATOM 656 C CA . VAL A 1 85 ? -2.232 7.165 -8.408 1.00 75.56 85 VAL A CA 1
ATOM 657 C C . VAL A 1 85 ? -0.880 6.860 -7.756 1.00 75.56 85 VAL A C 1
ATOM 659 O O . VAL A 1 85 ? -0.848 6.630 -6.552 1.00 75.56 85 VAL A O 1
ATOM 662 N N . SER A 1 86 ? 0.241 6.949 -8.484 1.00 77.69 86 SER A N 1
ATOM 663 C CA . SER A 1 86 ? 1.590 6.787 -7.912 1.00 77.69 86 SER A CA 1
ATOM 664 C C . SER A 1 86 ? 1.853 7.739 -6.747 1.00 77.69 86 SER A C 1
ATOM 666 O O . SER A 1 86 ? 2.365 7.328 -5.705 1.00 77.69 86 SER A O 1
ATOM 668 N N . ALA A 1 87 ? 1.499 9.016 -6.918 1.00 79.94 87 ALA A N 1
ATOM 669 C CA . ALA A 1 87 ? 1.646 10.027 -5.878 1.00 79.94 87 ALA A CA 1
ATOM 670 C C . ALA A 1 87 ? 0.778 9.695 -4.656 1.00 79.94 87 ALA A C 1
ATOM 672 O O . ALA A 1 87 ? 1.230 9.823 -3.520 1.00 79.94 87 ALA A O 1
ATOM 673 N N . THR A 1 88 ? -0.439 9.202 -4.889 1.00 74.88 88 THR A N 1
ATOM 674 C CA . THR A 1 88 ? -1.348 8.775 -3.821 1.00 74.88 88 THR A CA 1
ATOM 675 C C . THR A 1 88 ? -0.765 7.588 -3.054 1.00 74.88 88 THR A C 1
ATOM 677 O O . THR A 1 88 ? -0.667 7.662 -1.834 1.00 74.88 88 THR A O 1
ATOM 680 N N . THR A 1 89 ? -0.261 6.556 -3.741 1.00 73.88 89 THR A N 1
ATOM 681 C CA . THR A 1 89 ? 0.439 5.415 -3.122 1.00 73.88 89 THR A CA 1
ATOM 682 C C . THR A 1 89 ? 1.575 5.867 -2.212 1.00 73.88 89 THR A C 1
ATOM 684 O O . THR A 1 89 ? 1.685 5.401 -1.078 1.00 73.88 89 THR A O 1
ATOM 687 N N . LEU A 1 90 ? 2.423 6.779 -2.699 1.00 80.31 90 LEU A N 1
ATOM 688 C CA . LEU A 1 90 ? 3.548 7.300 -1.929 1.00 80.31 90 LEU A CA 1
ATOM 689 C C . LEU A 1 90 ? 3.064 7.965 -0.635 1.00 80.31 90 LEU A C 1
ATOM 691 O O . LEU A 1 90 ? 3.593 7.683 0.439 1.00 80.31 90 LEU A O 1
ATOM 695 N N . MET A 1 91 ? 2.028 8.799 -0.730 1.00 80.56 91 MET A N 1
ATOM 696 C CA . MET A 1 91 ? 1.424 9.461 0.426 1.00 80.56 91 MET A CA 1
ATOM 697 C C . MET A 1 91 ? 0.849 8.449 1.425 1.00 80.56 91 MET A C 1
ATOM 699 O O . MET A 1 91 ? 1.071 8.592 2.628 1.00 80.56 91 MET A O 1
ATOM 703 N N . THR A 1 92 ? 0.183 7.390 0.954 1.00 74.50 92 THR A N 1
ATOM 704 C CA . THR A 1 92 ? -0.360 6.332 1.820 1.00 74.50 92 THR A CA 1
ATOM 705 C C . THR A 1 92 ? 0.751 5.554 2.522 1.00 74.50 92 THR A C 1
ATOM 707 O O . THR A 1 92 ? 0.693 5.363 3.735 1.00 74.50 92 THR A O 1
ATOM 710 N N . CYS A 1 93 ? 1.805 5.151 1.805 1.00 77.06 93 CYS A N 1
ATOM 711 C CA . CYS A 1 93 ? 2.951 4.445 2.387 1.00 77.06 93 CYS A CA 1
ATOM 712 C C . CYS A 1 93 ? 3.676 5.284 3.446 1.00 77.06 93 CYS A C 1
ATOM 714 O O . CYS A 1 93 ? 4.051 4.763 4.501 1.00 77.06 93 CYS A O 1
ATOM 716 N N . LEU A 1 94 ? 3.850 6.583 3.189 1.00 82.06 94 LEU A N 1
ATOM 717 C CA . LEU A 1 94 ? 4.400 7.518 4.168 1.00 82.06 94 LEU A CA 1
ATOM 718 C C . LEU A 1 94 ? 3.487 7.625 5.392 1.00 82.06 94 LEU A C 1
ATOM 720 O O . LEU A 1 94 ? 3.970 7.528 6.518 1.00 82.06 94 LEU A O 1
ATOM 724 N N . GLY A 1 95 ? 2.174 7.732 5.180 1.00 81.81 95 GLY A N 1
ATOM 725 C CA . GLY A 1 95 ? 1.177 7.713 6.248 1.00 81.81 95 GLY A CA 1
ATOM 726 C C . GLY A 1 95 ? 1.287 6.463 7.122 1.00 81.81 95 GLY A C 1
ATOM 727 O O . GLY A 1 95 ? 1.470 6.577 8.332 1.00 81.81 95 GLY A O 1
ATOM 728 N N . VAL A 1 96 ? 1.258 5.269 6.523 1.00 74.12 96 VAL A N 1
ATOM 729 C CA . VAL A 1 96 ? 1.391 3.986 7.239 1.00 74.12 96 VAL A CA 1
ATOM 730 C C . VAL A 1 96 ? 2.712 3.910 8.004 1.00 74.12 96 VAL A C 1
ATOM 732 O O . VAL A 1 96 ? 2.727 3.480 9.158 1.00 74.12 96 VAL A O 1
ATOM 735 N N . SER A 1 97 ? 3.812 4.367 7.404 1.00 81.56 97 SER A N 1
ATOM 736 C CA . SER A 1 97 ? 5.124 4.388 8.058 1.00 81.56 97 SER A CA 1
ATOM 737 C C . SER A 1 97 ? 5.116 5.289 9.294 1.00 81.56 97 SER A C 1
ATOM 739 O O . SER A 1 97 ? 5.549 4.863 10.364 1.00 81.56 97 SER A O 1
ATOM 741 N N . LEU A 1 98 ? 4.558 6.498 9.183 1.00 89.25 98 LEU A N 1
ATOM 742 C CA . LEU A 1 98 ? 4.423 7.442 10.295 1.00 89.25 98 LEU A CA 1
ATOM 743 C C . LEU A 1 98 ? 3.531 6.896 11.413 1.00 89.25 98 LEU A C 1
ATOM 745 O O . LEU A 1 98 ? 3.912 6.961 12.581 1.00 89.25 98 LEU A O 1
ATOM 749 N N . TYR A 1 99 ? 2.383 6.308 11.073 1.00 75.19 99 TYR A N 1
ATOM 750 C CA . TYR A 1 99 ? 1.511 5.654 12.050 1.00 75.19 99 TYR A CA 1
ATOM 751 C C . TYR A 1 99 ? 2.228 4.511 12.769 1.00 75.19 99 TYR A C 1
ATOM 753 O O . TYR A 1 99 ? 2.179 4.427 13.995 1.00 75.19 99 TYR A O 1
ATOM 761 N N . THR A 1 100 ? 2.942 3.666 12.025 1.00 79.44 100 THR A N 1
ATOM 762 C CA . THR A 1 100 ? 3.713 2.550 12.586 1.00 79.44 100 THR A CA 1
ATOM 763 C C . THR A 1 100 ? 4.794 3.053 13.546 1.00 79.44 100 THR A C 1
ATOM 765 O O . THR A 1 100 ? 4.896 2.564 14.670 1.00 79.44 100 THR A O 1
ATOM 768 N N . LEU A 1 101 ? 5.553 4.082 13.158 1.00 89.25 101 LEU A N 1
ATOM 769 C CA . LEU A 1 101 ? 6.536 4.756 14.017 1.00 89.25 101 LEU A CA 1
ATOM 770 C C . LEU A 1 101 ? 5.898 5.357 15.276 1.00 89.25 101 LEU A C 1
ATOM 772 O O . LEU A 1 101 ? 6.461 5.241 16.367 1.00 89.25 101 LEU A O 1
ATOM 776 N N . GLY A 1 102 ? 4.714 5.957 15.145 1.00 90.50 102 GLY A N 1
ATOM 777 C CA . GLY A 1 102 ? 3.934 6.475 16.266 1.00 90.50 102 GLY A CA 1
ATOM 778 C C . GLY A 1 102 ? 3.552 5.373 17.253 1.00 90.50 102 GLY A C 1
ATOM 779 O O . GLY A 1 102 ? 3.821 5.497 18.446 1.00 90.50 102 GLY A O 1
ATOM 780 N N . VAL A 1 103 ? 3.015 4.255 16.759 1.00 81.31 103 VAL A N 1
ATOM 781 C CA . VAL A 1 103 ? 2.670 3.087 17.585 1.00 81.31 103 VAL A CA 1
ATOM 782 C C . VAL A 1 103 ? 3.904 2.514 18.280 1.00 81.31 103 VAL A C 1
ATOM 784 O O . VAL A 1 103 ? 3.855 2.248 19.478 1.00 81.31 103 VAL A O 1
ATOM 787 N N . ILE A 1 104 ? 5.030 2.372 17.574 1.00 89.19 104 ILE A N 1
ATOM 788 C CA . ILE A 1 104 ? 6.294 1.904 18.164 1.00 89.19 104 ILE A CA 1
ATOM 789 C C . ILE A 1 104 ? 6.757 2.848 19.281 1.00 89.19 104 ILE A C 1
ATOM 791 O O . ILE A 1 104 ? 7.181 2.388 20.344 1.00 89.19 104 ILE A O 1
ATOM 795 N N . SER A 1 105 ? 6.657 4.159 19.059 1.00 89.12 105 SER A N 1
ATOM 796 C CA . SER A 1 105 ? 7.056 5.178 20.034 1.00 89.12 105 SER A CA 1
ATOM 797 C C . SER A 1 105 ? 6.174 5.137 21.279 1.00 89.12 105 SER A C 1
ATOM 799 O O . SER A 1 105 ? 6.692 5.134 22.394 1.00 89.12 105 SER A O 1
ATOM 801 N N . ILE A 1 106 ? 4.854 5.021 21.104 1.00 84.06 106 ILE A N 1
ATOM 802 C CA . ILE A 1 106 ? 3.903 4.864 22.211 1.00 84.06 106 ILE A CA 1
ATOM 803 C C . ILE A 1 106 ? 4.182 3.564 22.962 1.00 84.06 106 ILE A C 1
ATOM 805 O O . ILE A 1 106 ? 4.272 3.579 24.184 1.00 84.06 106 ILE A O 1
ATOM 809 N N . ASN A 1 107 ? 4.379 2.451 22.255 1.00 79.44 107 ASN A N 1
ATOM 810 C CA . ASN A 1 107 ? 4.688 1.167 22.875 1.00 79.44 107 ASN A CA 1
ATOM 811 C C . ASN A 1 107 ? 5.939 1.256 23.760 1.00 79.44 107 ASN A C 1
ATOM 813 O O . ASN A 1 107 ? 5.918 0.804 24.901 1.00 79.44 107 ASN A O 1
ATOM 817 N N . ARG A 1 108 ? 7.008 1.905 23.276 1.00 86.50 108 ARG A N 1
ATOM 818 C CA . ARG A 1 108 ? 8.213 2.151 24.082 1.00 86.50 108 ARG A CA 1
ATOM 819 C C . ARG A 1 108 ? 7.946 3.076 25.261 1.00 86.50 108 ARG A C 1
ATOM 821 O O . ARG A 1 108 ? 8.424 2.790 26.352 1.00 86.50 108 ARG A O 1
ATOM 828 N N . PHE A 1 109 ? 7.187 4.151 25.062 1.00 82.88 109 PHE A N 1
ATOM 829 C CA . PHE A 1 109 ? 6.833 5.071 26.139 1.00 82.88 109 PHE A CA 1
ATOM 830 C C . PHE A 1 109 ? 6.093 4.343 27.262 1.00 82.88 109 PHE A C 1
ATOM 832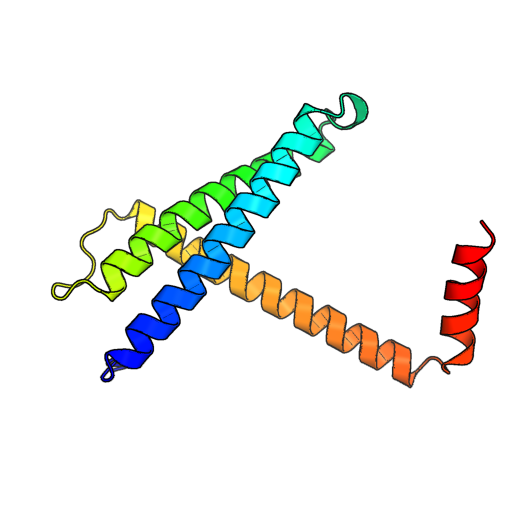 O O . PHE A 1 109 ? 6.504 4.433 28.416 1.00 82.88 109 PHE A O 1
ATOM 839 N N . VAL A 1 110 ? 5.067 3.559 26.914 1.00 77.75 110 VAL A N 1
ATOM 840 C CA . VAL A 1 110 ? 4.296 2.762 27.870 1.00 77.75 110 VAL A CA 1
ATOM 841 C C . VAL A 1 110 ? 5.191 1.726 28.544 1.00 77.75 110 VAL A C 1
ATOM 843 O O . VAL A 1 110 ? 5.145 1.627 29.756 1.00 77.75 110 VAL A O 1
ATOM 846 N N . LEU A 1 111 ? 6.058 1.013 27.820 1.00 75.88 111 LEU A N 1
ATOM 847 C CA . LEU A 1 111 ? 6.976 0.034 28.421 1.00 75.88 111 LEU A CA 1
ATOM 848 C C . LEU A 1 111 ? 7.955 0.661 29.435 1.00 75.88 111 LEU A C 1
ATOM 850 O O . LEU A 1 111 ? 8.340 0.019 30.403 1.00 75.88 111 LEU A O 1
ATOM 854 N N . ILE A 1 112 ? 8.376 1.908 29.204 1.00 80.12 112 ILE A N 1
ATOM 855 C CA . ILE A 1 112 ? 9.294 2.635 30.094 1.00 80.12 112 ILE A CA 1
ATOM 856 C C . ILE A 1 112 ? 8.555 3.193 31.319 1.00 80.12 112 ILE A C 1
ATOM 858 O O . ILE A 1 112 ? 9.121 3.232 32.408 1.00 80.12 112 ILE A O 1
ATOM 862 N N . THR A 1 113 ? 7.301 3.628 31.159 1.00 77.94 113 THR A N 1
ATOM 863 C CA . THR A 1 113 ? 6.502 4.201 32.261 1.00 77.94 113 THR A CA 1
ATOM 864 C C . THR A 1 113 ? 5.675 3.175 33.036 1.00 77.94 113 THR A C 1
ATOM 866 O O . THR A 1 113 ? 5.298 3.448 34.173 1.00 77.94 113 THR A O 1
ATOM 869 N N . LYS A 1 114 ? 5.387 2.005 32.459 1.00 61.62 114 LYS A N 1
ATOM 870 C CA . LYS A 1 114 ? 4.617 0.916 33.073 1.00 61.62 114 LYS A CA 1
ATOM 871 C C . LYS A 1 114 ? 5.507 -0.309 33.269 1.00 61.62 114 LYS A C 1
ATOM 873 O O . LYS A 1 114 ? 5.985 -0.895 32.303 1.00 61.62 114 LYS A O 1
ATOM 878 N N . THR A 1 115 ? 5.669 -0.739 34.518 1.00 58.94 115 THR A N 1
ATOM 879 C CA . THR A 1 115 ? 6.302 -2.016 34.874 1.00 58.94 115 THR A CA 1
ATOM 880 C C . THR A 1 115 ? 5.525 -3.178 34.234 1.00 58.94 115 THR A C 1
ATOM 882 O O . THR A 1 115 ? 4.296 -3.130 34.155 1.00 58.94 115 THR A O 1
ATOM 885 N N . ILE A 1 116 ? 6.223 -4.233 33.793 1.00 63.31 116 ILE A N 1
ATOM 886 C CA . ILE A 1 116 ? 5.676 -5.422 33.092 1.00 63.31 116 ILE A CA 1
ATOM 887 C C . ILE A 1 116 ? 4.435 -6.026 33.801 1.00 63.31 116 ILE A C 1
ATOM 889 O O . ILE A 1 116 ? 3.554 -6.596 33.156 1.00 63.31 116 ILE A O 1
ATOM 893 N N . GLU A 1 117 ? 4.320 -5.824 35.114 1.00 60.81 117 GLU A N 1
ATOM 894 C CA . GLU A 1 117 ? 3.228 -6.270 35.988 1.00 60.81 117 GLU A CA 1
ATOM 895 C C . GLU A 1 117 ? 1.841 -5.685 35.643 1.00 60.81 117 GLU A C 1
ATOM 897 O O . GLU A 1 117 ? 0.833 -6.379 35.783 1.00 60.81 117 GLU A O 1
ATOM 902 N N . ASP A 1 118 ? 1.751 -4.444 35.149 1.00 63.59 118 ASP A N 1
ATOM 903 C CA . ASP A 1 118 ? 0.464 -3.825 34.780 1.00 63.59 118 ASP A CA 1
ATOM 904 C C . ASP A 1 118 ? -0.058 -4.343 33.430 1.00 63.59 118 ASP A C 1
ATOM 906 O O . ASP A 1 118 ? -1.265 -4.525 33.245 1.00 63.59 118 ASP A O 1
ATOM 910 N N . TYR A 1 119 ? 0.851 -4.628 32.492 1.00 62.97 119 TYR A N 1
ATOM 911 C CA . TYR A 1 119 ? 0.509 -5.211 31.192 1.00 62.97 119 TYR A CA 1
ATOM 912 C C . TYR A 1 119 ? -0.042 -6.632 31.353 1.00 62.97 119 TYR A C 1
ATOM 914 O O . TYR A 1 119 ? -1.018 -6.988 30.692 1.00 62.97 119 TYR A O 1
ATOM 922 N N . GLN A 1 120 ? 0.527 -7.419 32.275 1.00 62.25 120 GLN A N 1
ATOM 923 C CA . GLN A 1 120 ? 0.023 -8.757 32.586 1.00 62.25 120 GLN A CA 1
ATOM 924 C C . GLN A 1 120 ? -1.363 -8.734 33.236 1.00 62.25 120 GLN A C 1
ATOM 926 O O . GLN A 1 120 ? -2.179 -9.590 32.913 1.00 62.25 120 GLN A O 1
ATOM 931 N N . LYS A 1 121 ? -1.689 -7.736 34.070 1.00 61.28 121 LYS A N 1
ATOM 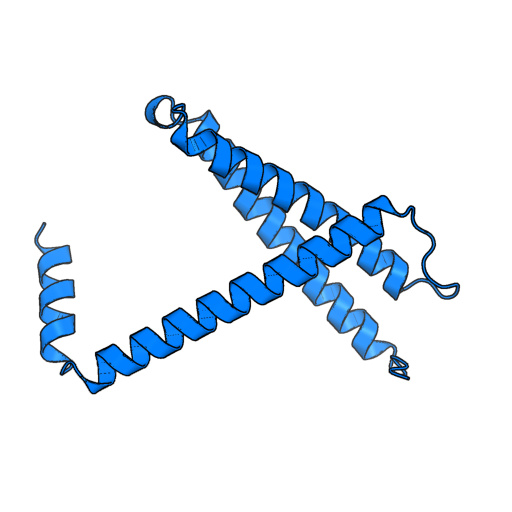932 C CA . LYS A 1 121 ? -3.043 -7.594 34.639 1.00 61.28 121 LYS A CA 1
ATOM 933 C C . LYS A 1 121 ? -4.100 -7.309 33.573 1.00 61.28 121 LYS A C 1
ATOM 935 O O . LYS A 1 121 ? -5.187 -7.874 33.626 1.00 61.28 121 LYS A O 1
ATOM 940 N N . ILE A 1 122 ? -3.781 -6.471 32.586 1.00 65.19 122 ILE A N 1
ATOM 941 C CA . ILE A 1 122 ? -4.692 -6.171 31.470 1.00 65.19 122 ILE A CA 1
ATOM 942 C C . ILE A 1 122 ? -4.847 -7.387 30.543 1.00 65.19 122 ILE A C 1
ATOM 944 O O . ILE A 1 122 ? -5.953 -7.658 30.078 1.00 65.19 122 ILE A O 1
ATOM 948 N N . LEU A 1 123 ? -3.772 -8.147 30.300 1.00 67.75 123 LEU A N 1
ATOM 949 C CA . LEU A 1 123 ? -3.837 -9.380 29.507 1.00 67.75 123 LEU A CA 1
ATOM 950 C C . LEU A 1 123 ? -4.616 -10.494 30.235 1.00 67.75 123 LEU A C 1
ATOM 952 O O . LEU A 1 123 ? -5.438 -11.159 29.614 1.00 67.75 123 LEU A O 1
ATOM 956 N N . ALA A 1 124 ? -4.429 -10.643 31.550 1.00 61.56 124 ALA A N 1
ATOM 957 C CA . ALA A 1 124 ? -5.133 -11.626 32.379 1.00 61.56 124 ALA A CA 1
ATOM 958 C C . ALA A 1 124 ? -6.635 -11.318 32.541 1.00 61.56 124 ALA A C 1
ATOM 960 O O . ALA A 1 124 ? -7.460 -12.229 32.590 1.00 61.56 124 ALA A O 1
ATOM 961 N N . LEU A 1 125 ? -7.019 -10.036 32.557 1.00 70.88 125 LEU A N 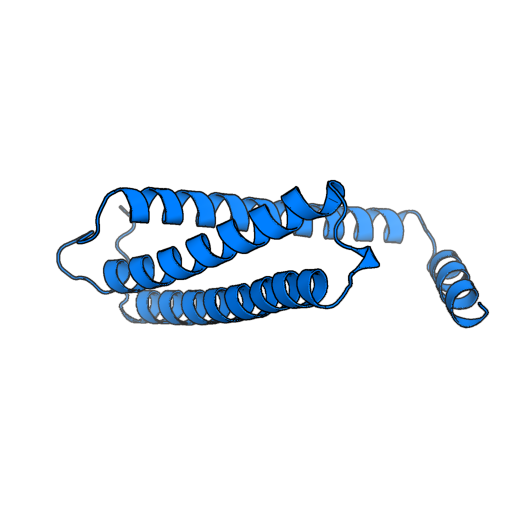1
ATOM 962 C CA . LEU A 1 125 ? -8.427 -9.613 32.534 1.00 70.88 125 LEU A CA 1
ATOM 963 C C . LEU A 1 125 ? -9.117 -9.877 31.186 1.00 70.88 125 LEU A C 1
ATOM 965 O O . LEU A 1 125 ? -10.342 -9.904 31.125 1.00 70.88 125 LEU A O 1
ATOM 969 N N . ARG A 1 126 ? -8.351 -10.074 30.107 1.00 69.62 126 ARG A N 1
ATOM 970 C CA . ARG A 1 126 ? -8.881 -10.405 28.778 1.00 69.62 126 ARG A CA 1
ATOM 971 C C . ARG A 1 126 ? -9.092 -11.909 28.566 1.00 69.62 126 ARG A C 1
ATOM 973 O O . ARG A 1 126 ? -9.869 -12.266 27.694 1.00 69.62 126 ARG A O 1
ATOM 980 N N . GLU A 1 127 ? -8.426 -12.774 29.334 1.00 57.06 127 GLU A N 1
ATOM 981 C CA . GLU A 1 127 ? -8.658 -14.233 29.310 1.00 57.06 127 GLU A CA 1
ATOM 982 C C . GLU A 1 127 ? -9.790 -14.694 30.242 1.00 57.06 127 GLU A C 1
ATOM 984 O O . GLU A 1 127 ? -10.279 -15.811 30.108 1.00 57.06 127 GLU A O 1
ATOM 989 N N . THR A 1 128 ? -10.216 -13.855 31.189 1.00 54.31 128 THR A N 1
ATOM 990 C CA . THR A 1 128 ? -11.242 -14.194 32.195 1.00 54.31 128 THR A CA 1
ATOM 991 C C . THR A 1 128 ? -12.657 -13.722 31.838 1.00 54.31 128 THR A C 1
ATOM 993 O O . THR A 1 128 ? -13.585 -13.962 32.612 1.00 54.31 128 THR A O 1
ATOM 996 N N . LEU A 1 129 ? -12.835 -13.080 30.679 1.00 49.94 129 LEU A N 1
ATOM 997 C CA . LEU A 1 129 ? -14.084 -12.486 30.187 1.00 49.94 129 LEU A CA 1
ATOM 998 C C . LEU A 1 129 ? -14.434 -13.070 28.814 1.00 49.94 129 LEU A C 1
ATOM 1000 O O . LEU A 1 129 ? -15.616 -13.426 28.615 1.00 49.94 129 LEU A O 1
#

Secondary structure (DSSP, 8-state):
------HHHHHHHHHHHHHHHHHHHHHHHHHHHHHHH-GGG-STHHHHHHHHHHHHHHHHHHHHHHHHHHH-TTS--S-HHHHHHHHHHHHHHHHHHHHHHHHHHHHHHHHHHS-HHHHHHHHHHHH--

InterPro domains:
  IPR000276 G protein-coupled receptor, rhodopsin-like [PF00001] (27-119)
  IPR000276 G protein-coupled receptor, rhodopsin-like [PR00237] (12-36)
  IPR000276 G protein-coupled receptor, rhodopsin-like [PR00237] (45-66)
  IPR000276 G protein-coupled receptor, rhodopsin-like [PR00237] (90-112)
  IPR000276 G protein-coupled receptor, rhodopsin-like [PS00237] (96-112)
  IPR017452 GPCR, rhodopsin-like, 7TM [PS50262] (27-129)

Organism: Stichopus japonicus (NCBI:txid307972)

Radius of gyration: 20.38 Å; chains: 1; bounding box: 49×27×59 Å

pLDDT: mean 75.82, std 10.1, range [35.47, 90.5]

Sequence (129 aa):
MWEFTDYGQRILIGCLLILISLSGVFGNALVIFSVYVSRKLRKAINVFVVNLAIADLVTCLGIVSNIIALLSRNGWPFANWICAVSATTLMTCLGVSLYTLGVISINRFVLITKTIEDYQKILALRETL

=== Feature glossary ===
The record interleaves many kinds of information about one protein. Here is each kind framed as the question it answers.

Q: What does the local fold look like, residue by residue?
A: The Foldseek 3Di string encodes local tertiary geometry as a 20-letter alphabet — one character per residue — derived from the relative positions of nearby Cα atoms. Unlike the amino-acid sequence, 3Di is a direct function of the 3D structure, so two proteins with the same fold have similar 3Di strings even at low sequence identity.

Q: Which residues are in helices, strands, or loops?
A: The SS8 string is DSSP's per-residue secondary-structure call. α-helix (H) means an i→i+4 H-bond ladder; β-strand (E) means the residue participates in a β-sheet; 3₁₀ (G) and π (I) are tighter and wider helices; T/S are turns/bends; '-' is loop.

Q: How big and how compact is the whole molecule?
A: Radius of gyration (Rg) is the root-mean-square distance of Cα atoms from their centroid — a single number for overall size and compactness. A globular domain of N residues has Rg ≈ 2.2·N^0.38 Å; an extended or disordered chain has a much larger Rg. The Cα contact count is the number of residue pairs whose Cα atoms are within 8 Å and are more than four positions apart in sequence — a standard proxy for tertiary packing density. The bounding box is the smallest axis-aligned box enclosing all Cα atoms.

Q: Where is each backbone atom in 3D?
A: Structure coordinates are given as an mmCIF _atom_site loop: one row per atom with element, residue name, chain id, sequence number, and x/y/z position in Å. Only the four main-chain atoms per residue are included here; side chains are omitted to keep the record compact.

Q: What is the amino-acid chain?
A: Primary structure: the covalent order of the twenty standard amino acids along the backbone. Two proteins with the same sequence will (almost always) fold to the same structure; two with 30% identity often share a fold but not the details.

Q: What if only a Cα trace is available?
A: Three-state secondary structure (P-SEA) collapses the eight DSSP classes into helix (a), strand (b), and coil (c). P-SEA assigns these from Cα geometry alone — distances and angles — without requiring backbone oxygens, so it works on any Cα trace.

Q: What family and function is it annotated with?
A: Database cross-references. InterPro integrates a dozen domain/family signature databases into unified entries with residue-range hits. GO t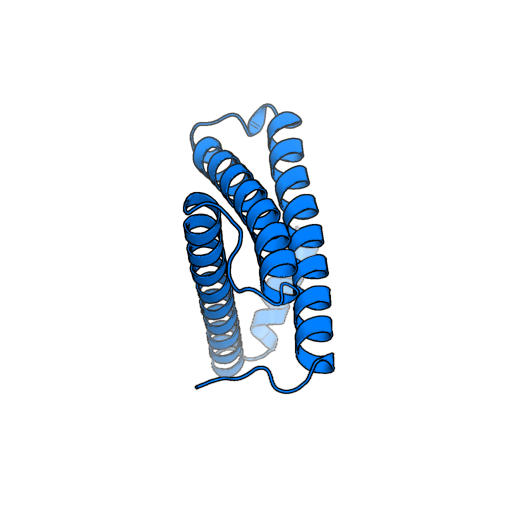erms attach function/process/location labels with evidence codes. CATH codes position the fold in a four-level structural taxonomy. Organism is the NCBI-taxonomy species name.

Q: How confident is the AlphaFold model at each residue?
A: pLDDT is the predicted lDDT-Cα score: AlphaFold's confidence that the local environment of each residue (all inter-atomic distances within 15 Å) is correctly placed. It is a per-residue number between 0 and 100, with higher meaning more reliable.

Q: How mobile is each atom in the crystal?
A: B-factor (Debye–Waller factor) reflects atomic displacement in the crystal lattice. It is an experimental observable (units Å²), not a prediction; low values mean the atom is pinned down, high values mean it moves or is heterogeneous across the crystal.

Q: Which residues are buried vs exposed?
A: SASA measures how much of the protein is reachable by solvent. It is computed by rolling a water-sized probe over the atomic surface and summing the exposed area (Å²). Per-residue SASA distinguishes core (buried, low SASA) from surface (exposed, high SASA) residues; total SASA is a whole-molecule size measure.

Q: What do the diagnostic plots show?
A: Plot images: a contact map (which residues are close in 3D, as an N×N binary image), a Ramachandran scatter (backbone torsion angles, revealing secondary-structure composition at a glance), and — for AlphaFold structures — a PAE heatmap (pairwise prediction confidence).

Q: What known structures does this most resemble?
A: The Foldseek neighbor list gives the closest experimentally determined structures in the PDB, ranked by structural alignment. TM-score near 1 means near-identical fold; near 0.3 means only rough topology match. This is how one finds what a novel AlphaFold prediction most resembles in the solved-structure universe.

Q: Are the domains correctly placed relative to each other?
A: Predicted aligned error is AlphaFold's pairwise confidence. Unlike pLDDT (per-residue), PAE is per-residue-pair and captures whether two parts of the structure are correctly placed relative to each other. Units are ångströms of expected positional error.

Q: What do the rendered images show?
A: Structure images are PyMOL renders from six orthogonal camera directions. Cartoon representation draws helices as coils and strands as arrows; sticks shows the backbone as bonds; surface shows the solvent-excluded envelope. Rainbow coloring maps sequence position to hue (blue→red, N→C); chain coloring assigns a distinct color per polypeptide.

Q: What are the backbone torsion angles?
A: φ (phi) and ψ (psi) are the two rotatable backbone dihedrals per residue: φ is the C(i-1)–N–Cα–C torsion, ψ is the N–Cα–C–N(i+1) torsion, both in degrees on (−180°, 180°]. α-helical residues cluster near (−60°, −45°); β-strand residues near (−120°, +130°). A Ramachandran plot is simply a scatter of (φ, ψ) for every residue.